Protein AF-A0A9D6QUJ4-F1 (afdb_monomer_lite)

Sequence (80 aa):
MKEIRQVLEKINRAWLNGRPEELAEYFHPDMVIVHPGFGGRAEGSQTCVQSYKDFTRQVLRPRDKDRGSGPQLVRANRPN

Radius of gyration: 14.45 Å; chains: 1; bounding box: 41×38×26 Å

Secondary structure (DSSP, 8-state):
-HHHHHHHHHHHHHHHTT-GGGGGGGS-TT-EEEPGGG--EEESHHHHHHHHHHHHHHHSS---TT-S------------

Foldseek 3Di:
DVVVVVLVVQCVVCLVVLNLVSCLVVADQQDKDQDPPRPGIQGGSVSVSVVSNVVSVVQVDDDPPPDPCRPPPDPPDDDD

pLDDT: mean 78.08, std 20.92, range [33.0, 96.69]

Structure (mmCIF, N/CA/C/O backbone):
data_AF-A0A9D6QUJ4-F1
#
_entry.id   AF-A0A9D6QUJ4-F1
#
loop_
_atom_site.group_PDB
_atom_site.id
_atom_site.type_symbol
_atom_site.label_atom_id
_atom_site.label_alt_id
_atom_site.label_comp_id
_atom_site.label_asym_id
_atom_site.label_entity_id
_atom_site.label_seq_id
_atom_site.pdbx_PDB_ins_code
_atom_site.Cartn_x
_atom_site.Cartn_y
_atom_site.Cartn_z
_atom_site.occupancy
_atom_site.B_iso_or_equiv
_atom_site.auth_seq_id
_atom_site.auth_comp_id
_atom_site.auth_asym_id
_atom_site.auth_atom_id
_atom_site.pdbx_PDB_model_num
ATOM 1 N N . MET A 1 1 ? -18.888 11.253 4.451 1.00 57.97 1 MET A N 1
ATOM 2 C CA . MET A 1 1 ? -17.794 11.998 3.770 1.00 57.97 1 MET A CA 1
ATOM 3 C C . MET A 1 1 ? -16.549 12.227 4.640 1.00 57.97 1 MET A C 1
ATOM 5 O O . MET A 1 1 ? -15.457 12.158 4.095 1.00 57.97 1 MET A O 1
ATOM 9 N N . LYS A 1 2 ? -16.646 12.484 5.961 1.00 67.19 2 LYS A N 1
ATOM 10 C CA . LYS A 1 2 ? -15.451 12.704 6.816 1.00 67.19 2 LYS A CA 1
ATOM 11 C C . LYS A 1 2 ? -14.561 11.458 6.994 1.00 67.19 2 LYS A C 1
ATOM 13 O O . LYS A 1 2 ? -13.348 11.606 7.061 1.00 67.19 2 LYS A O 1
ATOM 18 N N . GLU A 1 3 ? -15.144 10.262 7.007 1.00 83.38 3 GLU A N 1
ATOM 19 C CA . GLU A 1 3 ? -14.434 8.995 7.261 1.00 83.38 3 GLU A CA 1
ATOM 20 C C . GLU A 1 3 ? -13.460 8.608 6.140 1.00 83.38 3 GLU A C 1
ATOM 22 O O . GLU A 1 3 ? -12.300 8.312 6.409 1.00 83.38 3 GLU A O 1
ATOM 27 N N . ILE A 1 4 ? -13.878 8.712 4.872 1.00 90.12 4 ILE A N 1
ATOM 28 C CA . ILE A 1 4 ? -13.013 8.405 3.717 1.00 90.12 4 ILE A CA 1
ATOM 29 C C . ILE A 1 4 ? -11.774 9.308 3.712 1.00 90.12 4 ILE A C 1
ATOM 31 O O . ILE A 1 4 ? -10.661 8.843 3.483 1.00 90.12 4 ILE A O 1
ATOM 35 N N . ARG A 1 5 ? -11.940 10.599 4.025 1.00 92.50 5 ARG A N 1
ATOM 36 C CA . ARG A 1 5 ? -10.817 11.542 4.097 1.00 92.50 5 ARG A CA 1
ATOM 37 C C . ARG A 1 5 ? -9.798 11.142 5.167 1.00 92.50 5 ARG A C 1
ATOM 39 O O . ARG A 1 5 ? -8.604 11.205 4.904 1.00 92.50 5 ARG A O 1
ATOM 46 N N . GLN A 1 6 ? -10.253 10.699 6.337 1.00 92.38 6 GLN A N 1
ATOM 47 C CA . GLN A 1 6 ? -9.358 10.235 7.403 1.00 92.38 6 GLN A CA 1
ATOM 48 C C . GLN A 1 6 ? -8.594 8.970 6.997 1.00 92.38 6 GLN A C 1
ATOM 50 O O . GLN A 1 6 ? -7.411 8.847 7.305 1.00 92.38 6 GLN A O 1
ATOM 55 N N . VAL A 1 7 ? -9.241 8.049 6.278 1.00 92.44 7 VAL A N 1
ATOM 56 C CA . VAL A 1 7 ? -8.573 6.861 5.725 1.00 92.44 7 VAL A CA 1
ATOM 57 C C . VAL A 1 7 ? -7.493 7.268 4.719 1.0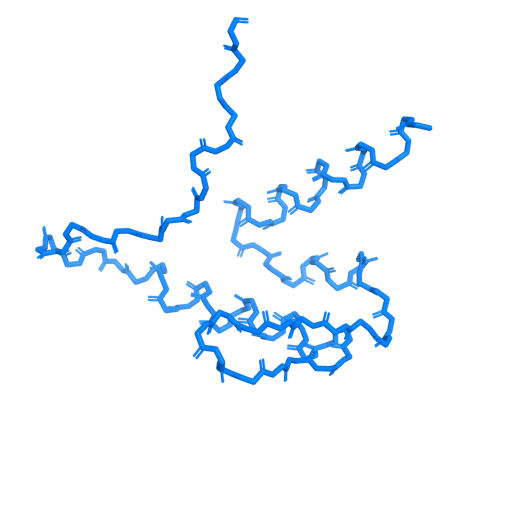0 92.44 7 VAL A C 1
ATOM 59 O O . VAL A 1 7 ? -6.356 6.815 4.827 1.00 92.44 7 VAL A O 1
ATOM 62 N N . LEU A 1 8 ? -7.801 8.190 3.803 1.00 91.88 8 LEU A N 1
ATOM 63 C CA . LEU A 1 8 ? -6.823 8.706 2.839 1.00 91.88 8 LEU A CA 1
ATOM 64 C C . LEU A 1 8 ? -5.640 9.408 3.522 1.00 91.88 8 LEU A C 1
ATOM 66 O O . LEU A 1 8 ? -4.496 9.224 3.112 1.00 91.88 8 LEU A O 1
ATOM 70 N N . GLU A 1 9 ? -5.885 10.184 4.580 1.00 93.31 9 GLU A N 1
ATOM 71 C CA . GLU A 1 9 ? -4.823 10.822 5.369 1.00 93.31 9 GLU A CA 1
ATOM 72 C C . GLU A 1 9 ? -3.884 9.785 6.009 1.00 93.31 9 GLU A C 1
ATOM 74 O O . GLU A 1 9 ? -2.666 9.979 6.001 1.00 93.31 9 GLU A O 1
ATOM 79 N N . LYS A 1 10 ? -4.423 8.671 6.520 1.00 92.81 10 LYS A N 1
ATOM 80 C CA . LYS A 1 10 ? -3.626 7.577 7.097 1.00 92.81 10 LYS A CA 1
ATOM 81 C C . LYS A 1 10 ? -2.804 6.842 6.036 1.00 92.81 10 LYS A C 1
ATOM 83 O O . LYS A 1 10 ? -1.598 6.693 6.218 1.00 92.81 10 LYS A O 1
ATOM 88 N N . ILE A 1 11 ? -3.419 6.484 4.906 1.00 92.50 11 ILE A N 1
ATOM 89 C CA . ILE A 1 11 ? -2.733 5.858 3.760 1.00 92.50 11 ILE A CA 1
ATOM 90 C C . ILE A 1 11 ? -1.574 6.740 3.276 1.00 92.50 11 ILE A C 1
ATOM 92 O O . ILE A 1 11 ? -0.451 6.263 3.108 1.00 92.50 11 ILE A O 1
ATOM 96 N N . ASN A 1 12 ? -1.817 8.044 3.113 1.00 92.50 12 ASN A N 1
ATOM 97 C CA . ASN A 1 12 ? -0.786 8.987 2.682 1.00 92.50 12 ASN A CA 1
ATOM 98 C C . ASN A 1 12 ? 0.376 9.065 3.678 1.00 92.50 12 ASN A C 1
ATOM 100 O O . ASN A 1 12 ? 1.532 9.102 3.262 1.00 92.50 12 ASN A O 1
ATOM 104 N N . ARG A 1 13 ? 0.098 9.075 4.988 1.00 92.31 13 ARG A N 1
ATOM 105 C CA . ARG A 1 13 ? 1.151 9.084 6.017 1.00 92.31 13 ARG A CA 1
ATOM 106 C C . ARG A 1 13 ? 1.984 7.805 5.995 1.00 92.31 13 ARG A C 1
ATOM 108 O O . ARG A 1 13 ? 3.208 7.909 6.019 1.00 92.31 13 ARG A O 1
ATOM 115 N N . ALA A 1 14 ? 1.347 6.637 5.926 1.00 90.25 14 ALA A N 1
ATOM 116 C CA . ALA A 1 14 ? 2.039 5.350 5.836 1.00 90.25 14 ALA A CA 1
ATOM 117 C C . ALA A 1 14 ? 2.992 5.321 4.630 1.00 90.25 14 ALA A C 1
ATOM 119 O O . ALA A 1 14 ? 4.171 4.983 4.751 1.00 90.25 14 ALA A O 1
ATOM 120 N N . TRP A 1 15 ? 2.508 5.787 3.476 1.00 88.50 15 TRP A N 1
ATOM 121 C CA . TRP A 1 15 ? 3.300 5.861 2.254 1.00 88.50 15 TRP A CA 1
ATOM 122 C C . TRP A 1 15 ? 4.478 6.842 2.349 1.00 88.50 15 TRP A C 1
ATOM 124 O O . TRP A 1 15 ? 5.621 6.469 2.084 1.00 88.50 15 TRP A O 1
ATOM 134 N N . LEU A 1 16 ? 4.221 8.092 2.751 1.00 87.69 16 LEU A N 1
ATOM 135 C CA . LEU A 1 16 ? 5.241 9.148 2.801 1.00 87.69 16 LEU A CA 1
ATOM 136 C C . LEU A 1 16 ? 6.335 8.879 3.840 1.00 87.69 16 LEU A C 1
ATOM 138 O O . LEU A 1 16 ? 7.469 9.312 3.652 1.00 87.69 16 LEU A O 1
ATOM 142 N N . ASN A 1 17 ? 6.014 8.145 4.906 1.00 88.25 17 ASN A N 1
ATOM 143 C CA . ASN A 1 17 ? 6.975 7.766 5.941 1.00 88.25 17 ASN A CA 1
ATOM 144 C C . ASN A 1 17 ? 7.729 6.465 5.624 1.00 88.25 17 ASN A C 1
ATOM 146 O O . ASN A 1 17 ? 8.500 5.998 6.461 1.00 88.25 17 ASN A O 1
ATOM 150 N N . GLY A 1 18 ? 7.514 5.869 4.445 1.00 87.44 18 GLY A N 1
ATOM 151 C CA . GLY A 1 18 ? 8.197 4.642 4.041 1.00 87.44 18 GLY A CA 1
ATOM 152 C C . GLY A 1 18 ? 7.773 3.413 4.844 1.00 87.44 18 GLY A C 1
ATOM 153 O O . GLY A 1 18 ? 8.589 2.514 5.025 1.00 87.44 18 GLY A O 1
ATOM 154 N N . ARG A 1 19 ? 6.514 3.371 5.301 1.00 89.06 19 ARG A N 1
ATOM 155 C CA . ARG A 1 19 ? 5.922 2.263 6.071 1.00 89.06 19 ARG A CA 1
ATOM 156 C C . ARG A 1 19 ? 4.798 1.567 5.295 1.00 89.06 19 ARG A C 1
ATOM 158 O O . ARG A 1 19 ? 3.640 1.588 5.714 1.00 89.06 19 ARG A O 1
ATOM 165 N N . PRO A 1 20 ? 5.086 0.992 4.114 1.00 90.25 20 PRO A N 1
ATOM 166 C CA . PRO A 1 20 ? 4.071 0.353 3.277 1.00 90.25 20 PRO A CA 1
ATOM 167 C C . PRO A 1 20 ? 3.384 -0.846 3.951 1.00 90.25 20 PRO A C 1
ATOM 169 O O . PRO A 1 20 ? 2.281 -1.203 3.554 1.00 90.25 20 PRO A O 1
ATOM 172 N N . GLU A 1 21 ? 3.985 -1.460 4.970 1.00 91.06 21 GLU A N 1
ATOM 173 C CA . GLU A 1 21 ? 3.361 -2.506 5.787 1.00 91.06 21 GLU A CA 1
ATOM 174 C C . GLU A 1 21 ? 2.090 -2.039 6.512 1.00 91.06 21 GLU A C 1
ATOM 176 O O . GLU A 1 21 ? 1.151 -2.822 6.638 1.00 91.06 21 GLU A O 1
ATOM 181 N N . GLU A 1 22 ? 2.011 -0.761 6.901 1.00 92.69 22 GLU A N 1
ATOM 182 C CA . GLU A 1 22 ? 0.820 -0.180 7.539 1.00 92.69 22 GLU A CA 1
ATOM 183 C C . GLU A 1 22 ? -0.366 -0.086 6.553 1.00 92.69 22 GLU A C 1
ATOM 185 O O . GLU A 1 22 ? -1.512 0.073 6.968 1.00 92.69 22 GLU A O 1
ATOM 190 N N . LEU A 1 23 ? -0.134 -0.227 5.237 1.00 91.25 23 LEU A N 1
ATOM 191 C CA . LEU A 1 23 ? -1.202 -0.203 4.229 1.00 91.25 23 LEU A CA 1
ATOM 192 C C . LEU A 1 23 ? -2.109 -1.439 4.281 1.00 91.25 23 LEU A C 1
ATOM 194 O O . LEU A 1 23 ? -3.251 -1.366 3.825 1.00 91.25 23 LEU A O 1
ATOM 198 N N . ALA A 1 24 ? -1.630 -2.550 4.854 1.00 91.38 24 ALA A N 1
ATOM 199 C CA . ALA A 1 24 ? -2.383 -3.801 4.952 1.00 91.38 24 ALA A CA 1
ATOM 200 C C . ALA A 1 24 ? -3.733 -3.623 5.663 1.00 91.38 24 ALA A C 1
ATOM 202 O O . ALA A 1 24 ? -4.710 -4.269 5.294 1.00 91.38 24 ALA A O 1
ATOM 203 N N . GLU A 1 25 ? -3.793 -2.718 6.645 1.00 91.88 25 GLU A N 1
ATOM 204 C CA . GLU A 1 25 ? -4.993 -2.426 7.437 1.00 91.88 25 GLU A CA 1
ATOM 205 C C . GLU A 1 25 ? -6.115 -1.770 6.621 1.00 91.88 25 GLU A C 1
ATOM 207 O O . GLU A 1 25 ? -7.276 -1.795 7.028 1.00 91.88 25 GLU A O 1
ATOM 212 N N . TYR A 1 26 ? -5.780 -1.179 5.471 1.00 92.19 26 TYR A N 1
ATOM 213 C CA . TYR A 1 26 ? -6.724 -0.450 4.624 1.00 92.19 26 TYR A CA 1
ATOM 214 C C . TYR A 1 26 ? -7.089 -1.207 3.343 1.00 92.19 26 TYR A C 1
ATOM 216 O O . TYR A 1 26 ? -7.944 -0.744 2.586 1.00 92.19 26 TYR A O 1
ATOM 224 N N . PHE A 1 27 ? -6.450 -2.347 3.071 1.00 92.50 27 PHE A N 1
ATOM 225 C CA . PHE A 1 27 ? -6.691 -3.130 1.863 1.00 92.50 27 PHE A CA 1
ATOM 226 C C . PHE A 1 27 ? -7.739 -4.209 2.109 1.00 92.50 27 PHE A C 1
ATOM 228 O O . PHE A 1 27 ? -7.657 -4.984 3.059 1.00 92.50 27 PHE A O 1
ATOM 235 N N . HIS A 1 28 ? -8.712 -4.293 1.202 1.00 94.81 28 HIS A N 1
ATOM 236 C CA . HIS A 1 28 ? -9.657 -5.403 1.192 1.00 94.81 28 HIS A CA 1
ATOM 237 C C . HIS A 1 28 ? -8.897 -6.734 1.005 1.00 94.81 28 HIS A C 1
ATOM 239 O O . HIS A 1 28 ? -7.945 -6.759 0.218 1.00 94.81 28 HIS A O 1
ATOM 245 N N . PRO A 1 29 ? -9.293 -7.840 1.668 1.00 95.44 29 PRO A N 1
ATOM 246 C CA . PRO A 1 29 ? -8.635 -9.140 1.517 1.00 95.44 29 PRO A CA 1
ATOM 247 C C . PRO A 1 29 ? -8.438 -9.561 0.057 1.00 95.44 29 PRO A C 1
ATOM 249 O O . PRO A 1 29 ? -7.345 -9.991 -0.292 1.00 95.44 29 PRO A O 1
ATOM 252 N N . ASP A 1 30 ? -9.438 -9.311 -0.792 1.00 96.38 30 ASP A N 1
ATOM 253 C CA . ASP A 1 30 ? -9.435 -9.622 -2.233 1.00 96.38 30 ASP A CA 1
ATOM 254 C C . ASP A 1 30 ? -9.058 -8.428 -3.132 1.00 96.38 30 ASP A C 1
ATOM 256 O O . ASP A 1 30 ? -9.456 -8.351 -4.294 1.00 96.38 30 ASP A O 1
ATOM 260 N N . MET A 1 31 ? -8.348 -7.431 -2.597 1.00 94.25 31 MET A N 1
ATOM 261 C CA . MET A 1 31 ? -7.943 -6.257 -3.370 1.00 94.25 31 MET A CA 1
ATOM 262 C C . MET A 1 31 ? -7.041 -6.642 -4.551 1.00 94.25 31 MET A C 1
ATOM 264 O O . MET A 1 31 ? -6.191 -7.525 -4.442 1.00 94.25 31 MET A O 1
ATOM 268 N N . VAL A 1 32 ? -7.201 -5.926 -5.666 1.00 95.50 32 VAL A N 1
ATOM 269 C CA . VAL A 1 32 ? -6.378 -6.087 -6.867 1.00 95.50 32 VAL A CA 1
ATOM 270 C C . VAL A 1 32 ? -5.732 -4.757 -7.232 1.00 95.50 32 VAL A C 1
ATOM 272 O O . VAL A 1 32 ? -6.412 -3.734 -7.322 1.00 95.50 32 VAL A O 1
ATOM 275 N N . ILE A 1 33 ? -4.424 -4.778 -7.484 1.00 93.31 33 ILE A N 1
ATOM 276 C CA . ILE A 1 33 ? -3.669 -3.637 -8.016 1.00 93.31 33 ILE A CA 1
ATOM 277 C C . ILE A 1 33 ? -3.131 -4.015 -9.388 1.00 93.31 33 ILE A C 1
ATOM 279 O O . ILE A 1 33 ? -2.426 -5.009 -9.532 1.00 93.31 33 ILE A O 1
ATOM 283 N N . VAL A 1 34 ? -3.432 -3.202 -10.398 1.00 94.25 34 VAL A N 1
ATOM 284 C CA . VAL A 1 34 ? -2.872 -3.355 -11.745 1.00 94.25 34 VAL A CA 1
ATOM 285 C C . VAL A 1 34 ? -1.607 -2.514 -11.848 1.00 94.25 34 VAL A C 1
ATOM 287 O O . VAL A 1 34 ? -1.630 -1.311 -11.575 1.00 94.25 34 VAL A O 1
ATOM 290 N N . HIS A 1 35 ? -0.499 -3.140 -12.234 1.00 89.12 35 HIS A N 1
ATOM 291 C CA . HIS A 1 35 ? 0.767 -2.437 -12.396 1.00 89.12 35 HIS A CA 1
ATOM 292 C C . HIS A 1 35 ? 0.793 -1.635 -13.707 1.00 89.12 35 HIS A C 1
ATOM 294 O O . HIS A 1 35 ? 0.188 -2.042 -14.705 1.00 89.12 35 HIS A O 1
ATOM 300 N N . PRO A 1 36 ? 1.494 -0.487 -13.736 1.00 88.06 36 PRO A N 1
ATOM 301 C CA . PRO A 1 36 ? 1.614 0.312 -14.949 1.00 88.06 36 PRO A CA 1
ATOM 302 C C . PRO A 1 36 ? 2.334 -0.463 -16.063 1.00 88.06 36 PRO A C 1
ATOM 304 O O . PRO A 1 36 ? 3.125 -1.368 -15.804 1.00 88.06 36 PRO A O 1
ATOM 307 N N . GLY A 1 37 ? 2.072 -0.087 -17.318 1.00 88.38 37 GLY A N 1
ATOM 308 C CA . GLY A 1 37 ? 2.794 -0.628 -18.476 1.00 88.38 37 GLY A CA 1
ATOM 309 C C . GLY A 1 37 ? 2.536 -2.110 -18.756 1.00 88.38 37 GLY A C 1
ATOM 310 O O . GLY A 1 37 ? 3.427 -2.783 -19.260 1.00 88.38 37 GLY A O 1
ATOM 311 N N . PHE A 1 38 ? 1.346 -2.622 -18.421 1.00 81.25 38 PHE A N 1
ATOM 312 C CA . PHE A 1 38 ? 0.993 -4.043 -18.557 1.00 81.25 38 PHE A CA 1
ATOM 313 C C . PHE A 1 38 ? 1.875 -4.988 -17.722 1.00 81.25 38 PHE A C 1
ATOM 315 O O . PHE A 1 38 ? 1.982 -6.171 -18.032 1.00 81.25 38 PHE A O 1
ATOM 322 N N . GLY A 1 39 ? 2.462 -4.497 -16.624 1.00 82.56 39 GLY A N 1
ATOM 323 C CA . GLY A 1 39 ? 3.317 -5.274 -15.715 1.00 82.56 39 GLY A CA 1
ATOM 324 C C . GLY A 1 39 ? 2.591 -6.329 -14.867 1.00 82.56 39 GLY A C 1
ATOM 325 O O . GLY A 1 39 ? 3.079 -6.693 -13.802 1.00 82.56 39 GLY A O 1
ATOM 326 N N . GLY A 1 40 ? 1.416 -6.793 -15.298 1.00 91.31 40 GLY A N 1
ATOM 327 C CA . GLY A 1 40 ? 0.570 -7.727 -14.560 1.00 91.31 40 GLY A CA 1
ATOM 328 C C . GLY A 1 40 ? -0.267 -7.069 -13.460 1.00 91.31 40 GLY A C 1
ATOM 329 O O . GLY A 1 40 ? -0.552 -5.867 -13.486 1.00 91.31 40 GLY A O 1
ATOM 330 N N . ARG A 1 41 ? -0.699 -7.888 -12.498 1.00 93.81 41 ARG A N 1
ATOM 331 C CA . ARG A 1 41 ? -1.507 -7.467 -11.350 1.00 93.81 41 ARG A CA 1
ATOM 332 C C . ARG A 1 41 ? -1.075 -8.190 -10.077 1.00 93.81 41 ARG A C 1
ATOM 334 O O . ARG A 1 41 ? -0.652 -9.341 -10.138 1.00 93.81 41 ARG A O 1
ATOM 341 N N . ALA A 1 42 ? -1.224 -7.516 -8.945 1.00 94.81 42 ALA A N 1
ATOM 342 C CA . ALA A 1 42 ? -1.142 -8.101 -7.616 1.00 94.81 42 ALA A CA 1
ATOM 343 C C . ALA A 1 42 ? -2.559 -8.413 -7.125 1.00 94.81 42 ALA A C 1
ATOM 345 O O . ALA A 1 42 ? -3.441 -7.560 -7.224 1.00 94.81 42 ALA A O 1
ATOM 346 N N . GLU A 1 43 ? -2.767 -9.619 -6.601 1.00 96.69 43 GLU A N 1
ATOM 347 C CA . GLU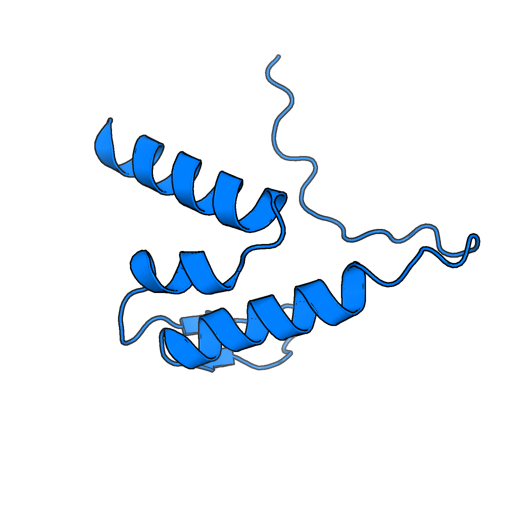 A 1 43 ? -4.060 -10.083 -6.089 1.00 96.69 43 GLU A CA 1
ATOM 348 C C . GLU A 1 43 ? -3.939 -10.455 -4.615 1.00 96.69 43 GLU A C 1
ATOM 350 O O . GLU A 1 43 ? -3.025 -11.182 -4.212 1.00 96.69 43 GLU A O 1
ATOM 355 N N . GLY A 1 44 ? -4.872 -9.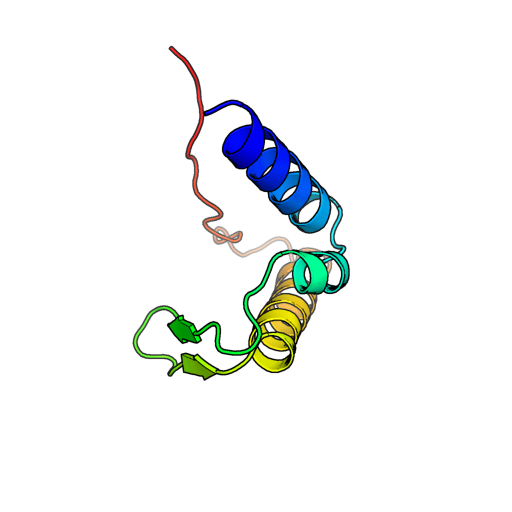952 -3.818 1.00 96.06 44 GLY A N 1
ATOM 356 C CA . GLY A 1 44 ? -4.905 -10.134 -2.379 1.00 96.06 44 GLY A CA 1
ATOM 357 C C . GLY A 1 44 ? -4.156 -9.036 -1.624 1.00 96.06 44 GLY A C 1
ATOM 358 O O . GLY A 1 44 ? -3.142 -8.507 -2.093 1.00 96.06 44 GLY A O 1
ATOM 359 N N . SER A 1 45 ? -4.640 -8.700 -0.425 1.00 94.69 45 SER A N 1
ATOM 360 C CA . SER A 1 45 ? -4.095 -7.602 0.393 1.00 94.69 45 SER A CA 1
ATOM 361 C C . SER A 1 45 ? -2.589 -7.737 0.651 1.00 94.69 45 SER A C 1
ATOM 363 O O . SER A 1 45 ? -1.837 -6.781 0.463 1.00 94.69 45 SER A O 1
ATOM 365 N N . GLN A 1 46 ? -2.126 -8.936 1.008 1.00 95.00 46 GLN A N 1
ATOM 366 C CA . GLN A 1 46 ? -0.717 -9.202 1.315 1.00 95.00 46 GLN A CA 1
ATOM 367 C C . GLN A 1 46 ? 0.184 -9.053 0.082 1.00 95.00 46 GLN A C 1
ATOM 369 O O . GLN A 1 46 ? 1.234 -8.414 0.158 1.00 95.00 46 GLN A O 1
ATOM 374 N N . THR A 1 47 ? -0.242 -9.571 -1.073 1.00 94.81 47 THR A N 1
ATOM 375 C CA . THR A 1 47 ? 0.487 -9.423 -2.343 1.00 94.81 47 THR A CA 1
ATOM 376 C C . THR A 1 47 ? 0.565 -7.958 -2.763 1.00 94.81 47 THR A C 1
ATOM 378 O O . THR A 1 47 ? 1.623 -7.477 -3.172 1.00 94.81 47 THR A O 1
ATOM 381 N N . CYS A 1 48 ? -0.535 -7.219 -2.602 1.00 94.56 48 CYS A N 1
ATOM 382 C CA . CYS A 1 48 ? -0.586 -5.785 -2.866 1.00 94.56 48 CYS A CA 1
ATOM 383 C C . CYS A 1 48 ? 0.415 -5.016 -1.988 1.00 94.56 48 CYS A C 1
ATOM 385 O O . CYS A 1 48 ? 1.213 -4.233 -2.509 1.00 94.56 48 CYS A O 1
ATOM 387 N N . VAL A 1 49 ? 0.441 -5.275 -0.677 1.00 94.50 49 VAL A N 1
ATOM 388 C CA . VAL A 1 49 ? 1.403 -4.653 0.256 1.00 94.50 49 VAL A CA 1
ATOM 389 C C . VAL A 1 49 ? 2.843 -5.011 -0.101 1.00 94.50 49 VAL A C 1
ATOM 391 O O . VAL A 1 49 ? 3.721 -4.145 -0.102 1.00 94.50 49 VAL A O 1
ATOM 394 N N . GLN A 1 50 ? 3.097 -6.271 -0.447 1.00 94.06 50 GLN A N 1
ATOM 395 C CA . GLN A 1 50 ? 4.422 -6.719 -0.850 1.00 94.06 50 GLN A CA 1
ATOM 396 C C . GLN A 1 50 ? 4.914 -5.975 -2.102 1.00 94.06 50 GLN A C 1
ATOM 398 O O . GLN A 1 50 ? 6.054 -5.514 -2.111 1.00 94.06 50 GLN A O 1
ATOM 403 N N . SER A 1 51 ? 4.041 -5.744 -3.091 1.00 92.12 51 SER A N 1
ATOM 404 C CA . SER A 1 51 ? 4.386 -4.969 -4.292 1.00 92.12 51 SER A CA 1
ATOM 405 C C . SER A 1 51 ? 4.840 -3.536 -3.964 1.00 92.12 51 SER A C 1
ATOM 407 O O . SER A 1 51 ? 5.812 -3.033 -4.532 1.00 92.12 51 SER A O 1
ATOM 409 N N . TYR A 1 52 ? 4.213 -2.902 -2.969 1.00 91.12 52 TYR A N 1
ATOM 410 C CA . TYR A 1 52 ? 4.608 -1.582 -2.482 1.00 91.12 52 TYR A CA 1
ATOM 411 C C . TYR A 1 52 ? 5.937 -1.608 -1.716 1.00 91.12 52 TYR A C 1
ATOM 413 O O . TYR A 1 52 ? 6.760 -0.712 -1.905 1.00 91.12 52 TYR A O 1
ATOM 421 N N . LYS A 1 53 ? 6.190 -2.643 -0.902 1.00 91.56 53 LYS A N 1
ATOM 422 C CA . LYS A 1 53 ? 7.490 -2.856 -0.231 1.00 91.56 53 LYS A CA 1
ATOM 423 C C . LYS A 1 53 ? 8.625 -3.057 -1.233 1.00 91.56 53 LYS A C 1
ATOM 425 O O . LYS A 1 53 ? 9.729 -2.551 -1.037 1.00 91.56 53 LYS A O 1
ATOM 430 N N . ASP A 1 54 ? 8.371 -3.802 -2.304 1.00 89.81 54 ASP A N 1
ATOM 431 C CA . ASP A 1 54 ? 9.342 -4.006 -3.377 1.00 89.81 54 ASP A CA 1
ATOM 432 C C . ASP A 1 54 ? 9.651 -2.698 -4.106 1.00 89.81 54 ASP A C 1
ATOM 434 O O . ASP A 1 54 ? 10.821 -2.383 -4.339 1.00 89.81 54 ASP A O 1
ATOM 438 N N . PHE A 1 55 ? 8.625 -1.892 -4.382 1.00 86.94 55 PHE A N 1
ATOM 439 C CA . PHE A 1 55 ? 8.796 -0.582 -5.000 1.00 86.94 55 PHE A CA 1
ATOM 440 C C . PHE A 1 55 ? 9.605 0.385 -4.123 1.00 86.94 55 PHE A C 1
ATOM 442 O O . PHE A 1 55 ? 10.561 0.998 -4.605 1.00 86.94 55 PHE A O 1
ATOM 449 N N . THR A 1 56 ? 9.281 0.514 -2.830 1.00 85.62 56 THR A N 1
ATOM 450 C CA . THR A 1 56 ? 10.006 1.433 -1.933 1.00 85.62 56 THR A CA 1
ATOM 451 C C . THR A 1 56 ? 11.478 1.051 -1.805 1.00 85.62 56 THR A C 1
ATOM 453 O O . THR A 1 56 ? 12.336 1.932 -1.865 1.00 85.62 56 THR A O 1
ATOM 456 N N . ARG A 1 57 ? 11.801 -0.248 -1.748 1.00 84.56 57 ARG A N 1
ATOM 457 C CA . ARG A 1 57 ? 13.192 -0.740 -1.778 1.00 84.56 57 ARG A CA 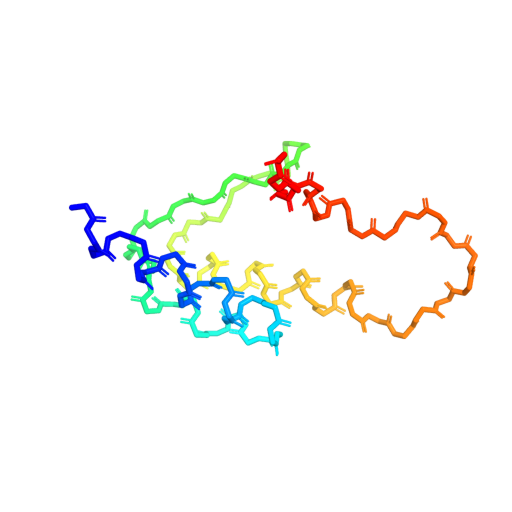1
ATOM 458 C C . ARG A 1 57 ? 13.951 -0.353 -3.049 1.00 84.56 57 ARG A C 1
ATOM 460 O O . ARG A 1 57 ? 15.152 -0.099 -2.991 1.00 84.56 57 ARG A O 1
ATOM 467 N N . GLN A 1 58 ? 13.282 -0.325 -4.199 1.00 81.25 58 GLN A N 1
ATOM 468 C CA . GLN A 1 58 ? 13.914 0.030 -5.473 1.00 81.25 58 GLN A CA 1
ATOM 469 C C . GLN A 1 58 ? 14.147 1.537 -5.608 1.00 81.25 58 GLN A C 1
ATOM 471 O O . GLN A 1 58 ? 15.189 1.948 -6.115 1.00 81.25 58 GLN A O 1
ATOM 476 N N . VAL A 1 59 ? 13.193 2.348 -5.147 1.00 73.38 59 VAL A N 1
ATOM 477 C CA . VAL A 1 59 ? 13.173 3.800 -5.375 1.00 73.38 59 VAL A CA 1
ATOM 478 C C . VAL A 1 59 ? 13.903 4.592 -4.287 1.00 73.38 59 VAL A C 1
ATOM 480 O O . VAL A 1 59 ? 14.435 5.662 -4.571 1.00 73.38 59 VAL A O 1
ATOM 483 N N . LEU A 1 60 ? 13.983 4.070 -3.058 1.00 63.78 60 LEU A N 1
ATOM 484 C CA . LEU A 1 60 ? 14.698 4.709 -1.944 1.00 63.78 60 LEU A CA 1
ATOM 485 C C . LEU A 1 60 ? 16.193 4.354 -1.890 1.00 63.78 60 LEU A C 1
ATOM 487 O O . LEU A 1 60 ? 16.852 4.653 -0.893 1.00 63.78 60 LEU A O 1
ATOM 491 N N . ARG A 1 61 ? 16.762 3.745 -2.945 1.00 54.28 61 ARG A N 1
ATOM 492 C CA . ARG A 1 61 ? 18.224 3.615 -3.036 1.00 54.28 61 ARG A CA 1
ATOM 493 C C . ARG A 1 61 ? 18.857 5.016 -2.949 1.00 54.28 61 ARG A C 1
ATOM 495 O O . ARG A 1 61 ? 18.332 5.941 -3.576 1.00 54.28 61 ARG A O 1
ATOM 502 N N . PRO A 1 62 ? 19.960 5.198 -2.196 1.00 48.56 62 PRO A N 1
ATOM 503 C CA . PRO A 1 62 ? 20.675 6.470 -2.144 1.00 48.56 62 PRO A CA 1
ATOM 504 C C . PRO A 1 62 ? 20.950 6.958 -3.570 1.00 48.56 62 PRO A C 1
ATOM 506 O O . PRO A 1 62 ? 21.479 6.203 -4.381 1.00 48.56 62 PRO A O 1
ATOM 509 N N . ARG A 1 63 ? 20.510 8.180 -3.890 1.00 47.94 63 ARG A N 1
ATOM 510 C CA . ARG A 1 63 ? 20.560 8.752 -5.244 1.00 47.94 63 ARG A CA 1
ATOM 511 C C . ARG A 1 63 ? 21.966 8.643 -5.841 1.00 47.94 63 ARG A C 1
ATOM 513 O O . ARG A 1 63 ? 22.859 9.366 -5.405 1.00 47.94 63 ARG A O 1
ATOM 520 N N . ASP A 1 64 ? 22.114 7.867 -6.910 1.00 43.62 64 ASP A N 1
ATOM 521 C CA . ASP A 1 64 ? 23.096 8.202 -7.940 1.00 43.62 64 ASP A CA 1
ATOM 522 C C . ASP A 1 64 ? 22.656 9.517 -8.596 1.00 43.62 64 ASP A C 1
ATOM 524 O O . ASP A 1 64 ? 21.486 9.696 -8.951 1.00 43.62 64 ASP A O 1
ATOM 528 N N . LYS A 1 65 ? 23.583 10.471 -8.696 1.00 44.78 65 LYS A N 1
ATOM 529 C CA . LYS A 1 65 ? 23.321 11.877 -9.047 1.00 44.78 65 LYS A CA 1
ATOM 530 C C . LYS A 1 65 ? 22.828 12.120 -10.486 1.00 44.78 65 LYS A C 1
ATOM 532 O O . LYS A 1 65 ? 22.447 13.247 -10.778 1.00 44.78 65 LYS A O 1
ATOM 537 N N . ASP A 1 66 ? 22.741 11.098 -11.342 1.00 46.91 66 ASP A N 1
ATOM 538 C CA . ASP A 1 66 ? 22.666 11.280 -12.803 1.00 46.91 66 ASP A CA 1
ATOM 539 C C . ASP A 1 66 ? 21.407 10.749 -13.512 1.00 46.91 66 ASP A C 1
ATOM 541 O O . ASP A 1 66 ? 21.408 10.554 -14.727 1.00 46.91 66 ASP A O 1
ATOM 545 N N . ARG A 1 67 ? 20.270 10.566 -12.829 1.00 39.72 67 ARG A N 1
ATOM 546 C CA . ARG A 1 67 ? 18.996 10.349 -13.545 1.00 39.72 67 ARG A CA 1
ATOM 547 C C . ARG A 1 67 ? 17.901 11.304 -13.104 1.00 39.72 67 ARG A C 1
ATOM 549 O O . ARG A 1 67 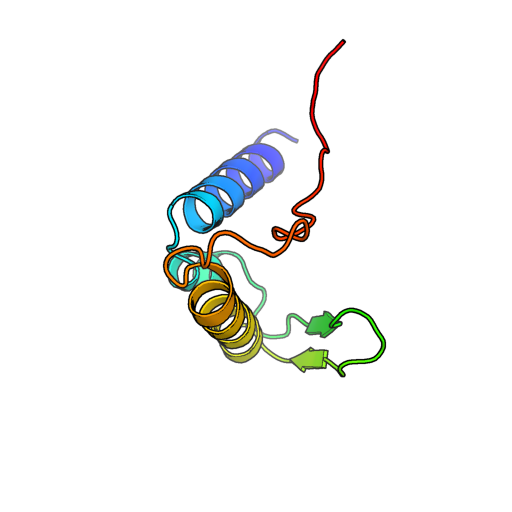? 17.305 11.160 -12.040 1.00 39.72 67 ARG A O 1
ATOM 556 N N . GLY A 1 68 ? 17.576 12.231 -14.006 1.00 40.78 68 GLY A N 1
ATOM 557 C CA . GLY A 1 68 ? 16.369 13.059 -14.011 1.00 40.78 68 GLY A CA 1
ATOM 558 C C . GLY A 1 68 ? 15.084 12.248 -14.212 1.00 40.78 68 GLY A C 1
ATOM 559 O O . GLY A 1 68 ? 14.303 12.510 -15.120 1.00 40.78 68 GLY A O 1
ATOM 560 N N . SER A 1 69 ? 14.858 11.234 -13.383 1.00 43.94 69 SER A N 1
ATOM 561 C CA . SER A 1 69 ? 13.619 10.460 -13.314 1.00 43.94 69 SER A CA 1
ATOM 562 C C . SER A 1 69 ? 13.490 9.900 -11.900 1.00 43.94 69 SER A C 1
ATOM 564 O O . SER A 1 69 ? 13.631 8.705 -11.661 1.00 43.94 69 SER A O 1
ATOM 566 N N . GLY A 1 70 ? 13.254 10.797 -10.935 1.00 44.00 70 GLY A N 1
ATOM 567 C CA . GLY 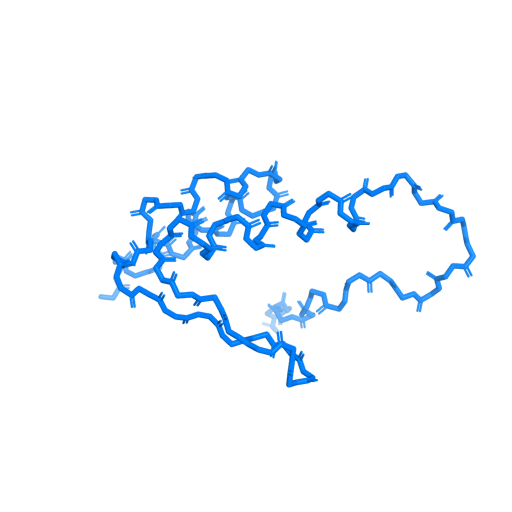A 1 70 ? 12.634 10.394 -9.674 1.00 44.00 70 GLY A CA 1
ATOM 568 C C . GLY A 1 70 ? 11.270 9.750 -9.952 1.00 44.00 70 GLY A C 1
ATOM 569 O O . GLY A 1 70 ? 10.741 9.918 -11.057 1.00 44.00 70 GLY A O 1
ATOM 570 N N . PRO A 1 71 ? 10.675 9.025 -8.988 1.00 43.41 71 PRO A N 1
ATOM 571 C CA . PRO A 1 71 ? 9.322 8.526 -9.172 1.00 43.41 71 PRO A CA 1
ATOM 572 C C . PRO A 1 71 ? 8.451 9.721 -9.567 1.00 43.41 71 PRO A C 1
ATOM 574 O O . PRO A 1 71 ? 8.440 10.739 -8.868 1.00 43.41 71 PRO A O 1
ATOM 577 N N . GLN A 1 72 ? 7.739 9.619 -10.691 1.00 47.84 72 GLN A N 1
ATOM 578 C CA . GLN A 1 72 ? 6.603 10.491 -10.979 1.00 47.84 72 GLN A CA 1
ATOM 579 C C . GLN A 1 72 ? 5.496 10.143 -9.979 1.00 47.84 72 GLN A C 1
ATOM 581 O O . GLN A 1 72 ? 4.422 9.670 -10.336 1.00 47.84 72 GLN A O 1
ATOM 586 N N . LEU A 1 73 ? 5.770 10.327 -8.688 1.00 47.41 73 LEU A N 1
ATOM 587 C CA . LEU A 1 73 ? 4.747 10.360 -7.676 1.00 47.41 73 LEU A CA 1
ATOM 588 C C . LEU A 1 73 ? 4.067 11.707 -7.868 1.00 47.41 73 LEU A C 1
ATOM 590 O O . LEU A 1 73 ? 4.538 12.740 -7.401 1.00 47.41 73 LEU A O 1
ATOM 594 N N . VAL A 1 74 ? 3.070 11.655 -8.746 1.00 45.44 74 VAL A N 1
ATOM 595 C CA . VAL A 1 74 ? 2.003 12.609 -9.004 1.00 45.44 74 VAL A CA 1
ATOM 596 C C . VAL A 1 74 ? 2.249 13.973 -8.353 1.00 45.44 74 VAL A C 1
ATOM 598 O O . VAL A 1 74 ? 2.065 14.155 -7.151 1.00 45.44 74 VAL A O 1
ATOM 601 N N . ARG A 1 75 ? 2.587 14.978 -9.170 1.00 38.34 75 ARG A N 1
ATOM 602 C CA . ARG A 1 75 ? 2.406 16.400 -8.832 1.00 38.34 75 ARG A CA 1
ATOM 603 C C . ARG A 1 75 ? 0.903 16.733 -8.702 1.00 38.34 75 ARG A C 1
ATOM 605 O O . ARG A 1 75 ? 0.422 17.668 -9.332 1.00 38.34 75 ARG A O 1
ATOM 612 N N . ALA A 1 76 ? 0.142 15.966 -7.926 1.00 40.78 76 ALA A N 1
ATOM 613 C CA . ALA A 1 76 ? -1.277 16.178 -7.666 1.00 40.78 76 ALA A CA 1
ATOM 614 C C . ALA A 1 76 ? -1.461 16.679 -6.234 1.00 40.78 76 ALA A C 1
ATOM 616 O O . ALA A 1 76 ? -1.787 15.914 -5.335 1.00 40.78 76 ALA A O 1
ATOM 617 N N . ASN A 1 77 ? -1.166 17.964 -6.035 1.00 37.38 77 ASN A N 1
ATOM 618 C CA . ASN A 1 77 ? -1.911 18.897 -5.179 1.00 37.38 77 ASN A CA 1
ATOM 619 C C . ASN A 1 77 ? -1.052 20.138 -4.927 1.00 37.38 77 ASN A C 1
ATOM 621 O O . ASN A 1 77 ? -0.326 20.230 -3.939 1.00 37.38 77 ASN A O 1
ATOM 625 N N . ARG A 1 78 ? -1.164 21.128 -5.816 1.00 33.00 78 ARG A N 1
ATOM 626 C CA . ARG A 1 78 ? -1.091 22.522 -5.379 1.00 33.00 78 ARG A CA 1
ATOM 627 C C . ARG A 1 78 ? -2.528 23.041 -5.359 1.00 33.00 78 ARG A C 1
ATOM 629 O O . ARG A 1 78 ? -3.130 23.064 -6.432 1.00 33.00 78 ARG A O 1
ATOM 636 N N . PRO A 1 79 ? -3.101 23.392 -4.199 1.00 44.84 79 PRO A N 1
ATOM 637 C CA . PRO A 1 79 ? -4.312 24.195 -4.197 1.00 44.84 79 PRO A CA 1
ATOM 638 C C . PRO A 1 79 ? -3.978 25.586 -4.758 1.00 44.84 79 PRO A C 1
ATOM 640 O O . PRO A 1 79 ? -2.895 26.116 -4.495 1.00 44.84 79 PRO A O 1
ATOM 643 N N . ASN A 1 80 ? -4.885 26.094 -5.592 1.00 44.00 80 ASN A N 1
ATOM 644 C CA . ASN A 1 80 ? -4.918 27.469 -6.094 1.00 44.00 80 ASN A CA 1
ATOM 645 C C . ASN A 1 80 ? -5.369 28.421 -4.981 1.00 44.00 80 ASN A C 1
ATOM 647 O O . ASN A 1 80 ? -6.228 27.980 -4.181 1.00 44.00 80 ASN A O 1
#